Protein AF-Q24948-F1 (afdb_monomer_lite)

Secondary structure (DSSP, 8-state):
-TTS--HHHHHHHHHHHHHHHHHH-S---B-HHHHHHH-GGGT--GGG---HHHHHHHHHHSPBPBTTTS---SS-------GGG--B--S------S--HHHHHHHHHHT--EEEEE---HHHHT--SS----SS--TT---EEEEEEEEEEETTEEEEEEE---

Structure (mmCIF, N/CA/C/O backbone):
data_AF-Q24948-F1
#
_entry.id   AF-Q24948-F1
#
loop_
_atom_site.group_PDB
_atom_site.id
_atom_site.type_symbol
_atom_site.label_atom_id
_atom_site.label_alt_id
_atom_site.label_comp_id
_atom_site.label_asym_id
_atom_site.label_entity_id
_atom_site.label_seq_id
_atom_site.pdbx_PDB_ins_code
_atom_site.Cartn_x
_atom_site.Cartn_y
_atom_site.Cartn_z
_atom_site.occupancy
_atom_site.B_iso_or_equiv
_atom_site.auth_seq_id
_atom_site.auth_comp_id
_atom_site.auth_asym_id
_atom_site.auth_atom_id
_atom_site.pdbx_PDB_model_num
ATOM 1 N N . GLN A 1 1 ? -9.920 -7.299 -4.512 1.00 79.06 1 GLN A N 1
ATOM 2 C CA . GLN A 1 1 ? -10.642 -6.027 -4.269 1.00 79.06 1 GLN A CA 1
ATOM 3 C C . GLN A 1 1 ? -12.019 -6.006 -4.934 1.00 79.06 1 GLN A C 1
ATOM 5 O O . GLN A 1 1 ? -12.775 -5.065 -4.733 1.00 79.06 1 GLN A O 1
ATOM 10 N N . GLY A 1 2 ? -12.388 -7.022 -5.728 1.00 90.38 2 GLY A N 1
ATOM 11 C CA . GLY A 1 2 ? -13.713 -7.059 -6.354 1.00 90.38 2 GLY A CA 1
ATOM 12 C C . GLY A 1 2 ? -13.944 -5.891 -7.321 1.00 90.38 2 GLY A C 1
ATOM 13 O O . GLY A 1 2 ? -13.008 -5.391 -7.939 1.00 90.38 2 GLY A O 1
ATOM 14 N N . GLN A 1 3 ? -15.196 -5.447 -7.451 1.00 89.75 3 GLN A N 1
ATOM 15 C CA . GLN A 1 3 ? -15.598 -4.363 -8.366 1.00 89.75 3 GLN A CA 1
ATOM 16 C C . GLN A 1 3 ? -15.482 -2.957 -7.741 1.00 89.75 3 GLN A C 1
ATOM 18 O O . GLN A 1 3 ? -16.184 -2.033 -8.140 1.00 89.75 3 GLN A O 1
ATOM 23 N N . CYS A 1 4 ? -14.600 -2.791 -6.756 1.00 91.94 4 CYS A N 1
ATOM 24 C CA . CYS A 1 4 ? -14.416 -1.558 -5.997 1.00 91.94 4 CYS A CA 1
ATOM 25 C C . CYS A 1 4 ? -12.956 -1.093 -6.134 1.00 91.94 4 CYS A C 1
ATOM 27 O O . CYS A 1 4 ? -12.018 -1.886 -6.016 1.00 91.94 4 CYS A O 1
ATOM 29 N N . GLY A 1 5 ? -12.737 0.191 -6.435 1.00 93.44 5 GLY A N 1
ATOM 30 C CA . GLY A 1 5 ? -11.418 0.789 -6.685 1.00 93.44 5 GLY A CA 1
ATOM 31 C C . GLY A 1 5 ? -10.597 1.020 -5.414 1.00 93.44 5 GLY A C 1
ATOM 32 O O . GLY A 1 5 ? -10.183 2.144 -5.142 1.00 93.44 5 GLY A O 1
ATOM 33 N N . THR A 1 6 ? -10.370 -0.027 -4.617 1.00 96.12 6 THR A N 1
ATOM 34 C CA . THR A 1 6 ? -9.747 0.051 -3.281 1.00 96.12 6 THR A CA 1
ATOM 35 C C . THR A 1 6 ? -8.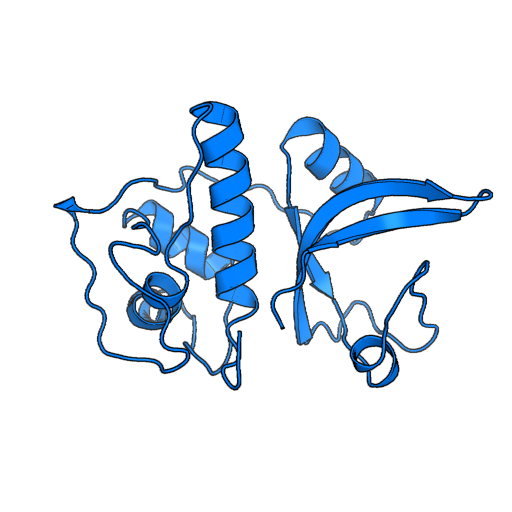357 -0.556 -3.207 1.00 96.12 6 THR A C 1
ATOM 37 O O . THR A 1 6 ? -7.864 -0.833 -2.118 1.00 96.12 6 THR A O 1
ATOM 40 N N . CYS A 1 7 ? -7.674 -0.710 -4.340 1.00 94.50 7 CYS A N 1
ATOM 41 C CA . CYS A 1 7 ? -6.258 -1.087 -4.394 1.00 94.50 7 CYS A CA 1
ATOM 42 C C . CYS A 1 7 ? -5.392 -0.277 -3.416 1.00 94.50 7 CYS A C 1
ATOM 44 O O . CYS A 1 7 ? -4.466 -0.796 -2.790 1.00 94.50 7 CYS A O 1
ATOM 46 N N . TRP A 1 8 ? -5.746 0.996 -3.232 1.00 96.75 8 TRP A N 1
ATOM 47 C CA . TRP A 1 8 ? -5.101 1.892 -2.292 1.00 96.75 8 TRP A CA 1
ATOM 48 C C . TRP A 1 8 ? -5.259 1.455 -0.825 1.00 96.75 8 TRP A C 1
ATOM 50 O O . TRP A 1 8 ? -4.303 1.545 -0.055 1.00 96.75 8 TRP A O 1
ATOM 60 N N . ALA A 1 9 ? -6.424 0.933 -0.435 1.00 97.81 9 ALA A N 1
ATOM 61 C CA . ALA A 1 9 ? -6.658 0.398 0.904 1.00 97.81 9 ALA A CA 1
ATOM 62 C C . ALA A 1 9 ? -5.824 -0.876 1.122 1.00 97.81 9 ALA A C 1
ATOM 64 O O . ALA A 1 9 ? -5.000 -0.891 2.033 1.00 97.81 9 ALA A O 1
ATOM 65 N N . PHE A 1 10 ? -5.890 -1.836 0.190 1.00 97.88 10 PHE A N 1
ATOM 66 C CA . PHE A 1 10 ? -5.126 -3.099 0.237 1.00 97.88 10 PHE A CA 1
ATOM 67 C C . PHE A 1 10 ? -3.607 -2.907 0.321 1.00 97.88 10 PHE A C 1
ATOM 69 O O . PHE A 1 10 ? -2.893 -3.653 0.991 1.00 97.88 10 PHE A O 1
ATOM 76 N N . SER A 1 11 ? -3.069 -1.904 -0.370 1.00 96.19 11 SER A N 1
ATOM 77 C CA . SER A 1 11 ? -1.643 -1.580 -0.268 1.00 96.19 11 SER A CA 1
ATOM 78 C C . SER A 1 11 ? -1.299 -0.896 1.067 1.00 96.19 11 SER A C 1
ATOM 80 O O . SER A 1 11 ? -0.210 -1.116 1.608 1.00 96.19 11 SER A O 1
ATOM 82 N N . THR A 1 12 ? -2.225 -0.099 1.625 1.00 97.81 12 THR A N 1
ATOM 83 C CA . THR A 1 12 ? -2.073 0.519 2.957 1.00 97.81 12 THR A CA 1
ATOM 84 C C . THR A 1 12 ? -2.017 -0.569 4.025 1.00 97.81 12 THR A C 1
ATOM 86 O O . THR A 1 12 ? -1.045 -0.643 4.779 1.00 97.81 12 THR A O 1
ATOM 89 N N . THR A 1 13 ? -3.037 -1.428 4.075 1.00 98.19 13 THR A N 1
ATOM 90 C CA . THR A 1 13 ? -3.142 -2.529 5.040 1.00 98.19 13 THR A CA 1
ATOM 91 C C . THR A 1 13 ? -1.991 -3.505 4.867 1.00 98.19 13 THR A C 1
ATOM 93 O O . THR A 1 13 ? -1.330 -3.803 5.852 1.00 98.19 13 THR A O 1
ATOM 96 N N . GLY A 1 14 ? -1.629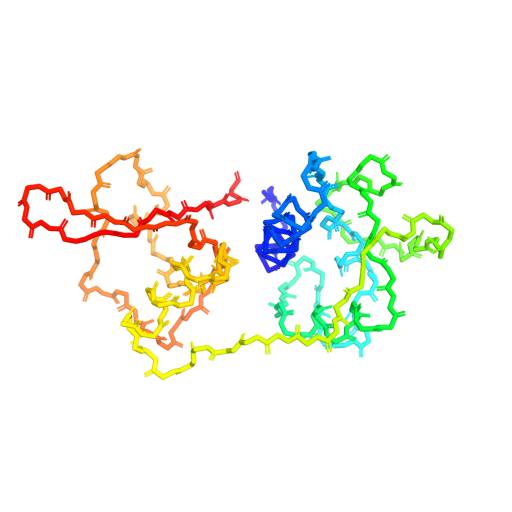 -3.890 3.640 1.00 97.44 14 GLY A N 1
ATOM 97 C CA . GLY A 1 14 ? -0.496 -4.783 3.389 1.00 97.44 14 GLY A CA 1
ATOM 98 C C . GLY A 1 14 ? 0.852 -4.244 3.892 1.00 97.44 14 GLY A C 1
ATOM 99 O O . GLY A 1 14 ? 1.655 -4.997 4.449 1.00 97.44 14 GLY A O 1
ATOM 100 N N . THR A 1 15 ? 1.097 -2.934 3.762 1.00 97.06 15 THR A N 1
ATOM 101 C CA . THR A 1 15 ? 2.289 -2.293 4.351 1.00 97.06 15 THR A CA 1
ATOM 102 C C . THR A 1 15 ? 2.222 -2.330 5.883 1.00 97.06 15 THR A C 1
ATOM 104 O O . THR A 1 15 ? 3.192 -2.710 6.545 1.00 97.06 15 THR A O 1
ATOM 107 N N . MET A 1 16 ? 1.064 -1.983 6.457 1.00 98.06 16 MET A N 1
ATOM 108 C CA . MET A 1 16 ? 0.833 -1.995 7.907 1.00 98.06 16 MET A CA 1
ATOM 109 C C . MET A 1 16 ? 0.981 -3.398 8.507 1.00 98.06 16 MET A C 1
ATOM 111 O O . MET A 1 16 ? 1.621 -3.553 9.545 1.00 98.06 16 MET A O 1
ATOM 115 N N . GLU A 1 17 ? 0.439 -4.418 7.844 1.00 98.31 17 GLU A N 1
ATOM 116 C CA . GLU A 1 17 ? 0.559 -5.834 8.191 1.00 98.31 17 GLU A CA 1
ATOM 117 C C . GLU A 1 17 ? 2.034 -6.239 8.238 1.00 98.31 17 GLU A C 1
ATOM 119 O O . GLU A 1 17 ? 2.495 -6.759 9.253 1.00 98.31 17 GLU A O 1
ATOM 124 N N . GLY A 1 18 ? 2.807 -5.927 7.190 1.00 96.50 18 GLY A N 1
ATOM 125 C CA . GLY A 1 18 ? 4.243 -6.214 7.144 1.00 96.50 18 GLY A CA 1
ATOM 126 C C . GLY A 1 18 ? 5.008 -5.604 8.323 1.00 96.50 18 GLY A C 1
ATOM 127 O O . GLY A 1 18 ? 5.769 -6.301 9.001 1.00 96.50 18 GLY A O 1
ATOM 128 N N . GLN A 1 19 ? 4.757 -4.326 8.624 1.00 97.69 19 GLN A N 1
ATOM 129 C CA . GLN A 1 19 ? 5.393 -3.639 9.754 1.00 97.69 19 GLN A CA 1
ATOM 130 C C . GLN A 1 19 ? 4.962 -4.212 11.108 1.00 97.69 19 GLN A C 1
ATOM 132 O O . GLN A 1 19 ? 5.796 -4.437 11.994 1.00 97.69 19 GLN A O 1
ATOM 137 N N . TYR A 1 20 ? 3.668 -4.482 11.279 1.00 97.75 20 TYR A N 1
ATOM 138 C CA . TYR A 1 20 ? 3.131 -5.008 12.526 1.00 97.75 20 TYR A CA 1
ATOM 139 C C . TYR A 1 20 ? 3.649 -6.419 12.805 1.00 97.75 20 TYR A C 1
ATOM 141 O O . TYR A 1 20 ? 4.169 -6.671 13.892 1.00 97.75 20 TYR A O 1
ATOM 149 N N . MET A 1 21 ? 3.592 -7.315 11.815 1.00 96.88 21 MET A N 1
ATOM 150 C CA . MET A 1 21 ? 4.094 -8.684 11.941 1.00 96.88 21 MET A CA 1
ATOM 151 C C . MET A 1 21 ? 5.601 -8.708 12.225 1.00 96.88 21 MET A C 1
ATOM 153 O O . MET A 1 21 ? 6.042 -9.454 13.101 1.00 96.88 21 MET A O 1
ATOM 157 N N . LYS A 1 22 ? 6.394 -7.844 11.568 1.00 95.19 22 LYS A N 1
ATOM 158 C CA . LYS A 1 22 ? 7.840 -7.703 11.831 1.00 95.19 22 LYS A CA 1
ATOM 159 C C . LYS A 1 22 ? 8.121 -7.296 13.280 1.00 95.19 22 LYS A C 1
ATOM 161 O O . LYS A 1 22 ? 9.005 -7.868 13.920 1.00 95.19 22 LYS A O 1
ATOM 166 N N . LYS A 1 23 ? 7.373 -6.323 13.810 1.00 95.62 23 LYS A N 1
ATOM 167 C CA . LYS A 1 23 ? 7.586 -5.786 15.164 1.00 95.62 23 LYS A CA 1
ATOM 168 C C . LYS A 1 23 ? 7.053 -6.707 16.263 1.00 95.62 23 LYS A C 1
ATOM 170 O O . LYS A 1 23 ? 7.732 -6.905 17.266 1.00 95.62 23 LYS A O 1
ATOM 175 N N . GLN A 1 24 ? 5.850 -7.244 16.082 1.00 96.06 24 GLN A N 1
ATOM 176 C CA . GLN A 1 24 ? 5.117 -7.986 17.113 1.00 96.06 24 GLN A CA 1
ATOM 177 C C . GLN A 1 24 ? 5.294 -9.503 17.018 1.00 96.06 24 GLN A C 1
ATOM 179 O O . GLN A 1 24 ? 4.929 -10.214 17.949 1.00 96.06 24 GLN A O 1
ATOM 184 N N . ARG A 1 25 ? 5.865 -10.010 15.915 1.00 95.12 25 ARG A N 1
ATOM 185 C CA . ARG A 1 25 ? 6.084 -11.446 15.666 1.00 95.12 25 ARG A CA 1
ATOM 186 C C . ARG A 1 25 ? 4.801 -12.279 15.778 1.00 95.12 25 ARG A C 1
ATOM 188 O O . ARG A 1 25 ? 4.832 -13.418 16.233 1.00 95.12 25 ARG A O 1
ATOM 195 N N . THR A 1 26 ? 3.680 -11.701 15.358 1.00 95.19 26 THR A N 1
ATOM 196 C CA . THR A 1 26 ? 2.364 -12.345 15.331 1.00 95.19 26 THR A CA 1
ATOM 197 C C . THR A 1 26 ? 1.708 -12.111 13.982 1.00 95.19 26 THR A C 1
ATOM 199 O O . THR A 1 26 ? 1.991 -11.100 13.343 1.00 95.19 26 THR A O 1
ATOM 202 N N . SER A 1 27 ? 0.836 -13.021 13.558 1.00 95.00 27 SER A N 1
ATOM 203 C CA . SER A 1 27 ? 0.044 -12.859 12.340 1.00 95.00 27 SER A CA 1
ATOM 204 C C . SER A 1 27 ? -1.097 -11.875 12.569 1.00 95.00 27 SER A C 1
ATOM 206 O O . SER A 1 27 ? -1.768 -11.920 13.601 1.00 95.00 27 SER A O 1
ATOM 208 N N . ILE A 1 28 ? -1.334 -11.006 11.590 1.00 97.94 28 ILE A N 1
ATOM 209 C CA . ILE A 1 28 ? -2.469 -10.089 11.597 1.00 97.94 28 ILE A CA 1
ATOM 210 C C . ILE A 1 28 ? -2.959 -9.851 10.174 1.00 97.94 28 ILE A C 1
ATOM 212 O O . ILE A 1 28 ? -2.172 -9.921 9.231 1.00 97.94 28 ILE A O 1
ATOM 216 N N . SER A 1 29 ? -4.251 -9.563 10.046 1.00 98.31 29 SER A N 1
ATOM 217 C CA . SER A 1 29 ? -4.830 -8.994 8.838 1.00 98.31 29 SER A CA 1
ATOM 218 C C . SER A 1 29 ? -5.654 -7.772 9.218 1.00 98.31 29 SER A C 1
ATOM 220 O O . SER A 1 29 ? -6.436 -7.832 10.175 1.00 98.31 29 SER A O 1
ATOM 222 N N . PHE A 1 30 ? -5.414 -6.657 8.534 1.00 98.69 30 PHE A N 1
ATOM 223 C CA . PHE A 1 30 ? -6.029 -5.367 8.845 1.00 98.69 30 PHE A CA 1
ATOM 224 C C . PHE A 1 30 ? -7.222 -5.070 7.940 1.00 98.69 30 PHE A C 1
ATOM 226 O O . PHE A 1 30 ? -7.260 -5.520 6.804 1.00 98.69 30 PHE A O 1
ATOM 233 N N . SER A 1 31 ? -8.171 -4.289 8.455 1.00 98.69 31 SER A N 1
ATOM 234 C CA . SER A 1 31 ? -9.393 -3.944 7.734 1.00 98.69 31 SER A CA 1
ATOM 235 C C . SER A 1 31 ? -9.129 -2.957 6.602 1.00 98.69 31 SER A C 1
ATOM 237 O O . SER A 1 31 ? -8.804 -1.786 6.829 1.00 98.69 31 SER A O 1
ATOM 239 N N . ASP A 1 32 ? -9.334 -3.418 5.372 1.00 98.31 32 ASP A N 1
ATOM 240 C CA . ASP A 1 32 ? -9.380 -2.546 4.201 1.00 98.31 32 ASP A CA 1
ATOM 241 C C . ASP A 1 32 ? -10.621 -1.650 4.238 1.00 98.31 32 ASP A C 1
ATOM 243 O O . ASP A 1 32 ? -10.547 -0.455 3.946 1.00 98.31 32 ASP A O 1
ATOM 247 N N . GLU A 1 33 ? -11.756 -2.215 4.651 1.00 98.69 33 GLU A N 1
ATOM 248 C CA . GLU A 1 33 ? -13.061 -1.550 4.659 1.00 98.69 33 GLU A CA 1
ATOM 249 C C . GLU A 1 33 ? -13.106 -0.342 5.594 1.00 98.69 33 GLU A C 1
ATOM 251 O O . GLU A 1 33 ? -13.689 0.686 5.260 1.00 98.69 33 GLU A O 1
ATOM 256 N N . GLN A 1 34 ? -12.428 -0.415 6.743 1.00 98.75 34 GLN A N 1
ATOM 257 C CA . GLN A 1 34 ? -12.309 0.730 7.638 1.00 98.75 34 GLN A CA 1
ATOM 258 C C . GLN A 1 34 ? -11.701 1.931 6.906 1.00 98.75 34 GLN A C 1
ATOM 260 O O . GLN A 1 34 ? -12.156 3.063 7.076 1.00 98.75 34 GLN A O 1
ATOM 265 N N . LEU A 1 35 ? -10.676 1.712 6.076 1.00 98.75 35 LEU A N 1
ATOM 266 C CA . LEU A 1 35 ? -10.079 2.794 5.300 1.00 98.75 35 LEU A CA 1
ATOM 267 C C . LEU A 1 35 ? -11.080 3.329 4.275 1.00 98.75 35 LEU A C 1
ATOM 269 O O . LEU A 1 35 ? -11.223 4.551 4.164 1.00 98.75 35 LEU A O 1
ATOM 273 N N . VAL A 1 36 ? -11.777 2.436 3.569 1.00 98.62 36 VAL A N 1
ATOM 274 C CA . VAL A 1 36 ? -12.803 2.777 2.570 1.00 98.62 36 VAL A CA 1
ATOM 275 C C . VAL A 1 36 ? -13.872 3.690 3.167 1.00 98.62 36 VAL A C 1
ATOM 277 O O . VAL A 1 36 ? -14.123 4.765 2.618 1.00 98.62 36 VAL A O 1
ATOM 280 N N . ASP A 1 37 ? -14.419 3.313 4.320 1.00 98.69 37 ASP A N 1
ATOM 281 C CA . ASP A 1 37 ? -15.574 3.978 4.923 1.00 98.69 37 ASP A CA 1
ATOM 282 C C . ASP A 1 37 ? -15.194 5.231 5.731 1.00 98.69 37 ASP A C 1
ATOM 284 O O . ASP A 1 37 ? -15.962 6.193 5.807 1.00 98.69 37 ASP A O 1
ATOM 288 N N . CYS A 1 38 ? -14.016 5.244 6.366 1.00 98.75 38 CYS A N 1
ATOM 289 C CA . CYS A 1 38 ? -13.687 6.248 7.386 1.00 98.75 38 CYS A CA 1
ATOM 290 C C . CYS A 1 38 ? -12.715 7.341 6.935 1.00 98.75 38 CYS A C 1
ATOM 292 O O . CYS A 1 38 ? -12.626 8.382 7.588 1.00 98.75 38 CYS A O 1
ATOM 294 N N . SER A 1 39 ? -11.972 7.149 5.841 1.00 98.62 39 SER A N 1
ATOM 295 C CA . SER A 1 39 ? -10.860 8.055 5.501 1.00 98.62 39 SER A CA 1
ATOM 296 C C . SER A 1 39 ? -11.213 9.181 4.517 1.00 98.62 39 SER A C 1
ATOM 298 O O . SER A 1 39 ? -10.333 9.949 4.119 1.00 98.62 39 SER A O 1
ATOM 300 N N . ARG A 1 40 ? -12.496 9.353 4.165 1.00 97.94 40 ARG A N 1
ATOM 301 C CA . ARG A 1 40 ? -12.959 10.468 3.317 1.00 97.94 40 ARG A CA 1
ATOM 302 C C . ARG A 1 40 ? -12.505 11.856 3.784 1.00 97.94 40 ARG A C 1
ATOM 304 O O . ARG A 1 40 ? -12.032 12.615 2.939 1.00 97.94 40 ARG A O 1
ATOM 311 N N . PRO A 1 41 ? -12.562 12.205 5.087 1.00 98.44 41 PRO A N 1
ATOM 312 C CA . PRO A 1 41 ? -12.090 13.511 5.557 1.00 98.44 41 PRO A CA 1
ATOM 313 C C . PRO A 1 41 ? -10.592 13.771 5.319 1.00 98.44 41 PRO A C 1
ATOM 315 O O . PRO A 1 41 ? -10.165 14.920 5.366 1.00 98.44 41 PRO A O 1
ATOM 318 N N . TRP A 1 42 ? -9.800 12.730 5.031 1.00 98.38 42 TRP A N 1
ATOM 319 C CA . TRP A 1 42 ? -8.379 12.828 4.678 1.00 98.38 42 TRP A CA 1
ATOM 320 C C . TRP A 1 42 ? -8.133 12.841 3.164 1.00 98.38 42 TRP A C 1
ATOM 322 O O . TRP A 1 42 ? -6.983 12.826 2.738 1.00 98.38 42 TRP A O 1
ATOM 332 N N . GLY A 1 43 ? -9.186 12.892 2.342 1.00 97.94 43 GLY A N 1
ATOM 333 C CA . GLY A 1 43 ? -9.080 13.029 0.887 1.00 97.94 43 GLY A CA 1
ATOM 334 C C . GLY A 1 43 ? -9.132 11.717 0.103 1.00 97.94 43 GLY A C 1
ATOM 335 O O . GLY A 1 43 ? -8.810 11.713 -1.082 1.00 97.94 43 GLY A O 1
ATOM 336 N N . ASN A 1 44 ? -9.521 10.604 0.728 1.00 98.38 44 ASN A N 1
ATOM 337 C CA . ASN A 1 44 ? -9.847 9.371 0.004 1.00 98.38 44 ASN A CA 1
ATOM 338 C C . ASN A 1 44 ? -11.307 9.372 -0.471 1.00 98.38 44 ASN A C 1
ATOM 340 O O . ASN A 1 44 ? -12.138 10.130 0.029 1.00 98.38 44 ASN A O 1
ATOM 344 N N . ASN A 1 45 ? -11.629 8.516 -1.439 1.00 97.69 45 ASN A N 1
ATOM 345 C CA . ASN A 1 45 ? -12.941 8.468 -2.083 1.00 97.69 45 ASN A CA 1
ATOM 346 C C . ASN A 1 45 ? -13.533 7.046 -2.110 1.00 97.69 45 ASN A C 1
ATOM 348 O O . ASN A 1 45 ? -14.222 6.689 -3.064 1.00 97.69 45 ASN A O 1
ATOM 352 N N . GLY A 1 46 ? -13.240 6.229 -1.092 1.00 97.00 46 GLY A N 1
ATOM 353 C CA . GLY A 1 46 ? -13.761 4.865 -0.962 1.00 97.00 46 GLY A CA 1
ATOM 354 C C . GLY A 1 46 ? -13.490 4.006 -2.203 1.00 97.00 46 GLY A C 1
ATOM 355 O O . GLY A 1 46 ? -12.338 3.861 -2.628 1.00 97.00 46 GLY A O 1
ATOM 356 N N . CYS A 1 47 ? -14.556 3.476 -2.816 1.00 97.00 47 CYS A N 1
ATOM 357 C CA . CYS A 1 47 ? -14.470 2.714 -4.072 1.00 97.00 47 CYS A CA 1
ATOM 358 C C . CYS A 1 47 ? -14.059 3.555 -5.292 1.00 97.00 47 CYS A C 1
ATOM 360 O O . CYS A 1 47 ? -13.681 2.989 -6.315 1.00 97.00 47 CYS A O 1
ATOM 362 N N . GLY A 1 48 ? -14.134 4.884 -5.210 1.00 95.75 48 GLY A N 1
ATOM 363 C CA . GLY A 1 48 ? -13.706 5.807 -6.261 1.00 95.75 48 GLY A CA 1
ATOM 364 C C . GLY A 1 48 ? -12.207 6.117 -6.256 1.00 95.75 48 GLY A C 1
ATOM 365 O O . GLY A 1 48 ? -11.785 7.022 -6.973 1.00 95.75 48 GLY A O 1
ATOM 366 N N . GLY A 1 49 ? -11.413 5.415 -5.443 1.00 94.81 49 GLY A N 1
ATOM 367 C CA . GLY A 1 49 ? -9.965 5.583 -5.353 1.00 94.81 49 GLY A CA 1
ATOM 368 C C . GLY A 1 49 ? -9.501 6.350 -4.116 1.00 94.81 49 GLY A C 1
ATOM 369 O O . GLY A 1 49 ? -10.288 6.861 -3.318 1.00 94.81 49 GLY A O 1
ATOM 370 N N . GLY A 1 50 ? -8.186 6.418 -3.943 1.00 95.69 50 GLY A N 1
ATOM 371 C CA . GLY A 1 50 ? -7.565 7.023 -2.774 1.00 95.69 50 GLY A CA 1
ATOM 372 C C . GLY A 1 50 ? -6.048 6.897 -2.795 1.00 95.69 50 GLY A C 1
ATOM 373 O O . GLY A 1 50 ? -5.454 6.304 -3.699 1.00 95.69 50 GLY A O 1
ATOM 374 N N . LEU A 1 51 ? -5.414 7.473 -1.778 1.00 94.38 51 LEU A N 1
ATOM 375 C CA . LEU A 1 51 ? -3.971 7.471 -1.592 1.00 94.38 51 LEU A CA 1
ATOM 376 C C . LEU A 1 51 ? -3.631 6.906 -0.211 1.00 94.38 51 LEU A C 1
ATOM 378 O O . LEU A 1 51 ? -4.174 7.318 0.809 1.00 94.38 51 LEU A O 1
ATOM 382 N N . MET A 1 52 ? -2.650 6.011 -0.165 1.00 94.31 52 MET A N 1
ATOM 383 C CA . MET A 1 52 ? -2.140 5.425 1.076 1.00 94.31 52 MET A CA 1
ATOM 384 C C . MET A 1 52 ? -1.562 6.497 1.995 1.00 94.31 52 MET A C 1
ATOM 386 O O . MET A 1 52 ? -1.683 6.368 3.199 1.00 94.31 52 MET A O 1
ATOM 390 N N . GLU A 1 53 ? -0.984 7.581 1.466 1.00 95.25 53 GLU A N 1
ATOM 391 C CA . GLU A 1 53 ? -0.514 8.688 2.309 1.00 95.25 53 GLU A CA 1
ATOM 392 C C . GLU A 1 53 ? -1.666 9.353 3.066 1.00 95.25 53 GLU A C 1
ATOM 394 O O . GLU A 1 53 ? -1.548 9.575 4.268 1.00 95.25 53 GLU A O 1
ATOM 399 N N . ASN A 1 54 ? -2.810 9.575 2.412 1.00 98.06 54 ASN A N 1
ATOM 400 C CA . ASN A 1 54 ? -4.024 10.062 3.070 1.00 98.06 54 ASN A CA 1
ATOM 401 C C . ASN A 1 54 ? -4.511 9.060 4.126 1.00 98.06 54 ASN A C 1
ATOM 403 O O . ASN A 1 54 ? -4.851 9.446 5.246 1.00 98.06 54 ASN A O 1
ATOM 407 N N . ALA A 1 55 ? -4.470 7.763 3.804 1.00 98.12 55 ALA A N 1
ATOM 408 C CA . ALA A 1 55 ? -4.796 6.702 4.752 1.00 98.12 55 ALA A CA 1
ATOM 409 C C . ALA A 1 55 ? -3.839 6.702 5.961 1.00 98.12 55 ALA A C 1
ATOM 411 O O . ALA A 1 55 ? -4.279 6.586 7.099 1.00 98.12 55 ALA A O 1
ATOM 412 N N . TYR A 1 56 ? -2.540 6.926 5.757 1.00 98.12 56 TYR A N 1
ATOM 413 C CA . TYR A 1 56 ? -1.566 7.053 6.839 1.00 98.12 56 TYR A CA 1
ATOM 414 C C . TYR A 1 56 ? -1.816 8.290 7.705 1.00 98.12 56 TYR A C 1
ATOM 416 O O . TYR A 1 56 ? -1.621 8.222 8.917 1.00 98.12 56 TYR A O 1
ATOM 424 N N . GLN A 1 57 ? -2.280 9.408 7.132 1.00 98.38 57 GLN A N 1
ATOM 425 C CA . GLN A 1 57 ? -2.689 10.572 7.928 1.00 98.38 57 GLN A CA 1
ATOM 426 C C . GLN A 1 57 ? -3.925 10.271 8.790 1.00 98.38 57 GLN A C 1
ATOM 428 O O . GLN A 1 57 ? -3.956 10.676 9.952 1.00 98.38 57 GLN A O 1
ATOM 433 N N . TYR A 1 58 ? -4.895 9.511 8.270 1.00 98.56 58 TYR A N 1
ATOM 434 C CA . TYR A 1 58 ? -6.007 8.976 9.067 1.00 98.56 58 TYR A CA 1
ATOM 435 C C . TYR A 1 58 ? -5.490 8.084 10.210 1.00 98.56 58 TYR A C 1
ATOM 437 O O . TYR A 1 58 ? -5.817 8.304 11.380 1.00 98.56 58 TYR A O 1
ATOM 445 N N . LEU A 1 59 ? -4.586 7.153 9.899 1.00 98.69 59 LEU A N 1
ATOM 446 C CA . LEU A 1 59 ? -4.030 6.187 10.852 1.00 98.69 59 LEU A CA 1
ATOM 447 C C . LEU A 1 59 ? -3.061 6.775 11.886 1.00 98.69 59 LEU A C 1
ATOM 449 O O . LEU A 1 59 ? -2.690 6.093 12.843 1.00 98.69 59 LEU A O 1
ATOM 453 N N . LYS A 1 60 ? -2.646 8.037 11.738 1.00 98.31 60 LYS A N 1
ATOM 454 C CA . LYS A 1 60 ? -1.972 8.769 12.822 1.00 98.31 60 LYS A CA 1
ATOM 455 C C . LYS A 1 60 ? -2.922 9.094 13.970 1.00 98.31 60 LYS A C 1
ATOM 457 O O . LYS A 1 60 ? -2.486 9.185 15.115 1.00 98.31 60 LYS A O 1
ATOM 462 N N . GLN A 1 61 ? -4.207 9.280 13.675 1.00 97.94 61 GLN A N 1
ATOM 463 C CA . GLN A 1 61 ? -5.220 9.645 14.666 1.00 97.94 61 GLN A CA 1
ATOM 464 C C . GLN A 1 61 ? -6.007 8.416 15.134 1.00 97.94 61 GLN A C 1
ATOM 466 O O . GLN A 1 61 ? -6.172 8.207 16.341 1.00 97.94 61 GLN A O 1
ATOM 471 N N . PHE A 1 62 ? -6.412 7.559 14.199 1.00 98.56 62 PHE A N 1
ATOM 472 C CA . PHE A 1 62 ? -7.302 6.423 14.439 1.00 98.56 62 PHE A CA 1
ATOM 473 C C . PHE A 1 62 ? -6.548 5.094 14.357 1.00 98.56 62 PHE A C 1
ATOM 475 O O . PHE A 1 62 ? -5.634 4.939 13.552 1.00 98.56 62 PHE A O 1
ATOM 482 N N . GLY A 1 63 ? -6.890 4.147 15.233 1.00 98.44 63 GLY A N 1
ATOM 483 C CA . GLY A 1 63 ? -6.297 2.810 15.201 1.00 98.44 63 GLY A CA 1
ATOM 484 C C . GLY A 1 63 ? -6.862 1.995 14.045 1.00 98.44 63 GLY A C 1
ATOM 485 O O . GLY A 1 63 ? -8.056 2.041 13.794 1.00 98.44 63 GLY A O 1
ATOM 486 N N . LEU A 1 64 ? -6.026 1.237 13.349 1.00 98.75 64 LEU A N 1
ATOM 487 C CA . LEU A 1 64 ? -6.467 0.274 12.349 1.00 98.75 64 LEU A CA 1
ATOM 488 C C . LEU A 1 64 ? -6.971 -0.991 13.050 1.00 98.75 64 LEU A C 1
ATOM 490 O O . LEU A 1 64 ? -6.245 -1.590 13.850 1.00 98.75 64 LEU A O 1
ATOM 494 N N . GLU A 1 65 ? -8.209 -1.363 12.768 1.00 98.81 65 GLU A N 1
ATOM 495 C CA . GLU A 1 65 ? -8.869 -2.580 13.226 1.00 98.81 65 GLU A CA 1
ATOM 496 C C . GLU A 1 65 ? -8.461 -3.777 12.363 1.00 98.81 65 GLU A C 1
ATOM 498 O O . GLU A 1 65 ? -7.921 -3.641 11.261 1.00 98.81 65 GLU A O 1
ATOM 503 N N . THR A 1 66 ? -8.719 -4.979 12.868 1.00 98.75 66 THR A N 1
ATOM 504 C CA . THR A 1 66 ? -8.494 -6.212 12.112 1.00 98.75 66 THR A CA 1
ATOM 505 C C . THR A 1 66 ? -9.604 -6.463 11.103 1.00 98.75 66 THR A C 1
ATOM 507 O O . THR A 1 66 ? -10.754 -6.081 11.322 1.00 98.75 66 THR A O 1
ATOM 510 N N . GLU A 1 67 ? -9.288 -7.217 10.054 1.00 98.50 67 GLU A N 1
ATOM 511 C CA . GLU A 1 67 ? -10.271 -7.688 9.071 1.00 98.50 67 GLU A CA 1
ATOM 512 C C . GLU A 1 67 ? -11.421 -8.464 9.741 1.00 98.50 67 GLU A C 1
ATOM 514 O O . GLU A 1 67 ? -12.583 -8.332 9.379 1.00 98.50 67 GLU A O 1
ATOM 519 N N . SER A 1 68 ? -11.132 -9.219 10.805 1.00 98.25 68 SER A N 1
ATOM 520 C CA . SER A 1 68 ? -12.162 -9.925 11.576 1.00 98.25 68 SER A CA 1
ATOM 521 C C . SER A 1 68 ? -13.116 -9.003 12.346 1.00 98.25 68 SER A C 1
ATOM 523 O O . SER A 1 68 ? -14.241 -9.405 12.631 1.00 98.25 68 SER A O 1
ATOM 525 N N . SER A 1 69 ? -12.661 -7.806 12.728 1.00 98.44 69 SER A N 1
ATOM 526 C CA . SER A 1 69 ? -13.453 -6.823 13.483 1.00 98.44 69 SER A CA 1
ATOM 527 C C . SER A 1 69 ? -14.263 -5.926 12.548 1.00 98.44 69 SER A C 1
ATOM 529 O O . SER A 1 69 ? -15.405 -5.585 12.853 1.00 98.44 69 SER A O 1
ATOM 531 N N . TYR A 1 70 ? -13.699 -5.616 11.378 1.00 98.62 70 TYR A N 1
ATOM 532 C CA . TYR A 1 70 ? -14.317 -4.783 10.354 1.00 98.62 70 TYR A CA 1
ATOM 533 C C . TYR A 1 70 ? -14.111 -5.431 8.969 1.00 98.62 70 TYR A C 1
ATOM 535 O O . TYR A 1 70 ? -13.186 -5.056 8.251 1.00 98.62 70 TYR A O 1
ATOM 543 N N . PRO A 1 71 ? -14.967 -6.399 8.584 1.00 98.31 71 PRO A N 1
ATOM 544 C CA . PRO A 1 71 ? -14.783 -7.171 7.353 1.00 98.31 71 PRO A CA 1
ATOM 545 C C . PRO A 1 71 ? -14.999 -6.365 6.071 1.00 98.31 71 PRO A C 1
ATOM 547 O O . PRO A 1 71 ? -15.869 -5.487 6.028 1.00 98.31 71 PRO A O 1
ATOM 550 N N . TYR A 1 72 ? -14.265 -6.737 5.023 1.00 98.25 72 TYR A N 1
ATOM 551 C CA . TYR A 1 72 ? -14.360 -6.194 3.672 1.00 98.25 72 TYR A CA 1
ATOM 552 C C . TYR A 1 72 ? -15.679 -6.552 2.985 1.00 98.25 72 TYR A C 1
ATOM 554 O O . TYR A 1 72 ? -16.072 -7.720 2.925 1.00 98.25 72 TYR A O 1
ATOM 562 N N . THR A 1 73 ? -16.357 -5.544 2.429 1.00 97.12 73 THR A N 1
ATOM 563 C CA . THR A 1 73 ? -17.630 -5.729 1.708 1.00 97.12 73 THR A CA 1
ATOM 564 C C . THR A 1 73 ? -17.570 -5.269 0.257 1.00 97.12 73 THR A C 1
ATOM 566 O O . THR A 1 73 ? -18.486 -5.567 -0.511 1.00 97.12 73 THR A O 1
ATOM 569 N N . ALA A 1 74 ? -16.474 -4.613 -0.148 1.00 96.06 74 ALA A N 1
ATOM 570 C CA . ALA A 1 74 ? -16.303 -4.035 -1.483 1.00 96.06 74 ALA A CA 1
ATOM 571 C C . ALA A 1 74 ? -17.385 -3.002 -1.845 1.00 96.06 74 ALA A C 1
ATOM 573 O O . ALA A 1 74 ? -17.632 -2.743 -3.025 1.00 96.06 74 ALA A O 1
ATOM 574 N N . VAL A 1 75 ? -18.037 -2.419 -0.840 1.00 96.31 75 VAL A N 1
ATOM 575 C CA . VAL A 1 75 ? -19.059 -1.392 -0.997 1.00 96.31 75 VAL A CA 1
ATOM 576 C C . VAL A 1 75 ? -18.835 -0.371 0.095 1.00 96.31 75 VAL A C 1
ATOM 578 O O . VAL A 1 75 ? -18.905 -0.690 1.272 1.00 96.31 75 VAL A O 1
ATOM 581 N N . GLU A 1 76 ? -18.610 0.873 -0.302 1.00 96.44 76 GLU A N 1
ATOM 582 C CA . GLU A 1 76 ? -18.468 1.944 0.669 1.00 96.44 76 GLU A CA 1
ATOM 583 C C . GLU A 1 76 ? -19.745 2.106 1.506 1.00 96.44 76 GLU A C 1
ATOM 585 O O . GLU A 1 76 ? -20.846 2.305 0.977 1.00 96.44 76 GLU A O 1
ATOM 590 N N . GLY A 1 77 ? -19.573 2.029 2.821 1.00 96.38 77 GLY A N 1
ATOM 591 C CA . GLY A 1 77 ? -20.614 2.167 3.820 1.00 96.38 77 GLY A CA 1
ATOM 592 C C . GLY A 1 77 ? -20.412 3.379 4.726 1.00 96.38 77 GLY A C 1
ATOM 593 O O . GLY A 1 77 ? -19.588 4.264 4.504 1.00 96.38 77 GLY A O 1
ATOM 594 N N . GLN A 1 78 ? -21.205 3.426 5.795 1.00 98.00 78 GLN A N 1
ATOM 595 C CA . GLN A 1 78 ? -20.949 4.367 6.882 1.00 98.00 78 GLN A CA 1
ATOM 596 C C . GLN A 1 78 ? -19.720 3.917 7.671 1.00 98.00 78 GLN A C 1
ATOM 598 O O . GLN A 1 78 ? -19.557 2.728 7.922 1.00 98.00 78 GLN A O 1
ATOM 603 N N . CYS A 1 79 ? -18.903 4.865 8.131 1.00 98.50 79 CYS A N 1
ATOM 604 C CA . CYS A 1 79 ? -17.782 4.559 9.014 1.00 98.50 79 CYS A CA 1
ATOM 605 C C . CYS A 1 79 ? -18.268 3.924 10.326 1.00 98.50 79 CYS A C 1
ATOM 607 O O . CYS A 1 79 ? -19.008 4.550 11.090 1.00 98.50 79 CYS A O 1
ATOM 609 N N . ARG A 1 80 ? -17.818 2.693 10.597 1.00 98.44 80 ARG A N 1
ATOM 610 C CA . ARG A 1 80 ? -18.150 1.912 11.806 1.00 98.44 80 ARG A CA 1
ATOM 611 C C . ARG A 1 80 ? -16.985 1.798 12.792 1.00 98.44 80 ARG A C 1
ATOM 613 O O . ARG A 1 80 ? -16.977 0.885 13.610 1.00 98.44 80 ARG A O 1
ATOM 620 N N . TYR A 1 81 ? -16.004 2.698 12.695 1.00 98.69 81 TYR A N 1
ATOM 621 C CA . TYR A 1 81 ? -14.794 2.639 13.511 1.00 98.69 81 TYR A CA 1
ATOM 622 C C . TYR A 1 81 ? -15.108 2.571 15.012 1.00 98.69 81 TYR A C 1
ATOM 624 O O . TYR A 1 81 ? -15.868 3.389 15.541 1.00 98.69 81 TYR A O 1
ATOM 632 N N . ASN A 1 82 ? -14.462 1.631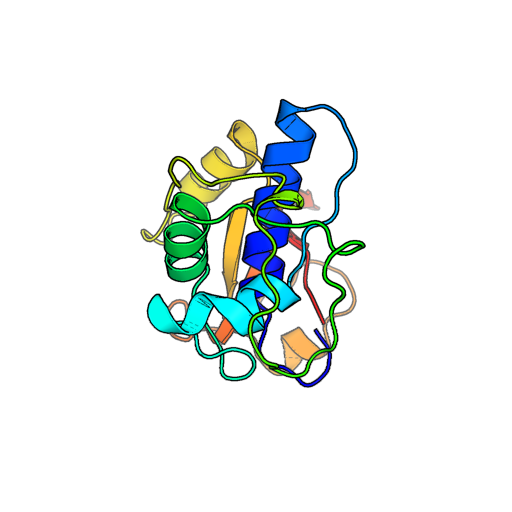 15.695 1.00 98.44 82 ASN A N 1
ATOM 633 C CA . ASN A 1 82 ? -14.517 1.459 17.134 1.00 98.44 82 ASN A CA 1
ATOM 634 C C . ASN A 1 82 ? -13.113 1.590 17.735 1.00 98.44 82 ASN A C 1
ATOM 636 O O . ASN A 1 82 ? -12.246 0.736 17.554 1.00 98.44 82 ASN A O 1
ATOM 640 N N . GLU A 1 83 ? -12.906 2.633 18.541 1.00 97.94 83 GLU A N 1
ATOM 641 C CA . GLU A 1 83 ? -11.615 2.902 19.181 1.00 97.94 83 GLU A CA 1
ATOM 642 C C . GLU A 1 83 ? -11.105 1.745 20.048 1.00 97.94 83 GLU A C 1
ATOM 644 O O . GLU A 1 83 ? -9.896 1.528 20.127 1.00 97.94 83 GLU A O 1
ATOM 649 N N . GLN A 1 84 ? -12.003 0.959 20.644 1.00 98.44 84 GLN A N 1
ATOM 650 C CA . GLN A 1 84 ? -11.629 -0.186 21.479 1.00 98.44 84 GLN A CA 1
ATOM 651 C C . GLN A 1 84 ? -11.076 -1.368 20.670 1.00 98.44 84 GLN A C 1
ATOM 653 O O . GLN A 1 84 ? -10.433 -2.244 21.246 1.00 98.44 84 GLN A O 1
ATOM 658 N N . LEU A 1 85 ? -11.325 -1.403 19.358 1.00 98.44 85 LEU A N 1
ATOM 659 C CA . LEU A 1 85 ? -10.876 -2.464 18.451 1.00 98.44 85 LEU A CA 1
ATOM 660 C C . LEU A 1 85 ? -9.643 -2.058 17.629 1.00 98.44 85 LEU A C 1
ATOM 662 O O . LEU A 1 85 ? -9.091 -2.882 16.901 1.00 98.44 85 LEU A O 1
ATOM 666 N N . GLY A 1 86 ? -9.179 -0.810 17.752 1.00 98.25 86 GLY A N 1
ATOM 667 C CA . GLY A 1 86 ? -7.991 -0.324 17.054 1.00 98.25 86 GLY A CA 1
ATOM 668 C C . GLY A 1 86 ? -6.707 -0.994 17.557 1.00 98.25 86 GLY A C 1
ATOM 669 O O . GLY A 1 86 ? -6.370 -0.911 18.737 1.00 98.25 86 GLY A O 1
ATOM 670 N N . VAL A 1 87 ? -5.947 -1.616 16.651 1.00 98.31 87 VAL A N 1
ATOM 671 C CA . VAL A 1 87 ? -4.767 -2.433 16.990 1.00 98.31 87 VAL A CA 1
ATOM 672 C C . VAL A 1 87 ? -3.439 -1.737 16.681 1.00 98.31 87 VAL A C 1
ATOM 674 O O . VAL A 1 87 ? -2.457 -1.919 17.406 1.00 98.31 87 VAL A O 1
ATOM 677 N N . ALA A 1 88 ? -3.376 -0.939 15.614 1.00 97.88 88 ALA A N 1
ATOM 678 C CA . ALA A 1 88 ? -2.142 -0.281 15.185 1.00 97.88 88 ALA A CA 1
ATOM 679 C C . ALA A 1 88 ? -2.382 1.161 14.731 1.00 97.88 88 ALA A C 1
ATOM 681 O O . ALA A 1 88 ? -3.369 1.449 14.069 1.00 97.88 88 ALA A O 1
ATOM 682 N N . LYS A 1 89 ? -1.448 2.064 15.041 1.00 98.19 89 LYS A N 1
ATOM 683 C CA . LYS A 1 89 ? -1.426 3.442 14.526 1.00 98.19 89 LYS A CA 1
ATOM 684 C C . LYS A 1 89 ? -0.136 3.696 13.761 1.00 98.19 89 LYS A C 1
ATOM 686 O O . LYS A 1 89 ? 0.888 3.061 14.025 1.00 98.19 89 LYS A O 1
ATOM 691 N N . VAL A 1 90 ? -0.182 4.656 12.849 1.00 97.75 90 VAL A N 1
ATOM 692 C CA . VAL A 1 90 ? 0.996 5.158 12.139 1.00 97.75 90 VAL A CA 1
ATOM 693 C C . VAL A 1 90 ? 1.641 6.266 12.965 1.00 97.75 90 VAL A C 1
ATOM 695 O O . VAL A 1 90 ? 0.975 7.202 13.387 1.00 97.75 90 VAL A O 1
ATOM 698 N N . THR A 1 91 ? 2.955 6.199 13.173 1.00 97.12 91 THR A N 1
ATOM 699 C CA . THR A 1 91 ? 3.727 7.306 13.772 1.00 97.12 91 THR A CA 1
ATOM 700 C C . THR A 1 91 ? 4.434 8.156 12.715 1.00 97.12 91 THR A C 1
ATOM 702 O O . THR A 1 91 ? 4.692 9.337 12.932 1.00 97.12 91 THR A O 1
ATOM 705 N N . GLY A 1 92 ? 4.703 7.579 11.546 1.00 95.56 92 GLY A N 1
ATOM 706 C CA . GLY A 1 92 ? 5.342 8.209 10.397 1.00 95.56 92 GLY A CA 1
ATOM 707 C C . GLY A 1 92 ? 5.410 7.229 9.226 1.00 95.56 92 GLY A C 1
ATOM 708 O O . GLY A 1 92 ? 5.072 6.058 9.381 1.00 95.56 92 GLY A O 1
ATOM 709 N N . TYR A 1 93 ? 5.828 7.711 8.060 1.00 95.44 93 TYR A N 1
ATOM 710 C CA . TYR A 1 93 ? 6.021 6.891 6.866 1.00 95.44 93 TYR A CA 1
ATOM 711 C C . TYR A 1 93 ? 7.211 7.411 6.055 1.00 95.44 93 TYR A C 1
ATOM 713 O O . TYR A 1 93 ? 7.507 8.606 6.082 1.00 95.44 93 TYR A O 1
ATOM 721 N N . TYR A 1 94 ? 7.884 6.504 5.350 1.00 93.19 94 TYR A N 1
ATOM 722 C CA . TYR A 1 94 ? 8.924 6.831 4.375 1.00 93.19 94 TYR A CA 1
ATOM 723 C C . TYR A 1 94 ? 8.312 6.973 2.980 1.00 93.19 94 TYR A C 1
ATOM 725 O O . TYR A 1 94 ? 7.293 6.347 2.681 1.00 93.19 94 TYR A O 1
ATOM 733 N N . THR A 1 95 ? 8.942 7.773 2.122 1.00 92.19 95 THR A N 1
ATOM 734 C CA . THR A 1 95 ? 8.529 7.963 0.727 1.00 92.19 95 THR A CA 1
ATOM 735 C C . THR A 1 95 ? 9.716 7.805 -0.215 1.00 92.19 95 THR A C 1
ATO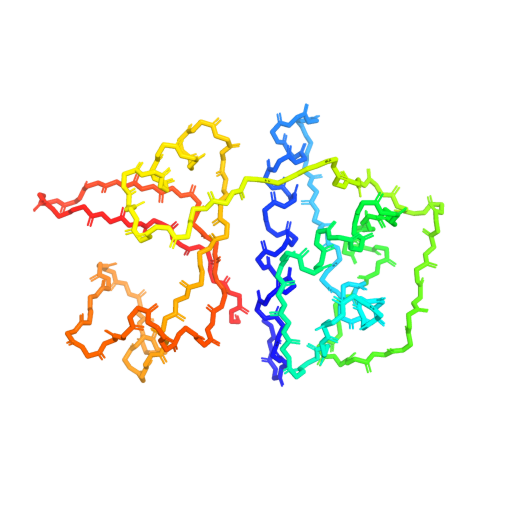M 737 O O . THR A 1 95 ? 10.830 8.227 0.089 1.00 92.19 95 THR A O 1
ATOM 740 N N . VAL A 1 96 ? 9.459 7.205 -1.377 1.00 92.38 96 VAL A N 1
ATOM 741 C CA . VAL A 1 96 ? 10.388 7.137 -2.512 1.00 92.38 96 VAL A CA 1
ATOM 742 C C . VAL A 1 96 ? 9.614 7.603 -3.740 1.00 92.38 96 VAL A C 1
ATOM 744 O O . VAL A 1 96 ? 8.920 6.822 -4.382 1.00 92.38 96 VAL A O 1
ATOM 747 N N . HIS A 1 97 ? 9.661 8.906 -4.020 1.00 91.94 97 HIS A N 1
ATOM 748 C CA . HIS A 1 97 ? 8.956 9.529 -5.157 1.00 91.94 97 HIS A CA 1
ATOM 749 C C . HIS A 1 97 ? 9.905 9.924 -6.296 1.00 91.94 97 HIS A C 1
ATOM 751 O O . HIS A 1 97 ? 9.475 10.470 -7.305 1.00 91.94 97 HIS A O 1
ATOM 757 N N . SER A 1 98 ? 11.200 9.653 -6.132 1.00 91.81 98 SER A N 1
ATOM 758 C CA . SER A 1 98 ? 12.268 9.987 -7.079 1.00 91.81 98 SER A CA 1
ATOM 759 C C . SER A 1 98 ? 12.231 9.148 -8.363 1.00 91.81 98 SER A C 1
ATOM 761 O O . SER A 1 98 ? 12.884 9.505 -9.338 1.00 91.81 98 SER A O 1
ATOM 763 N N . GLY A 1 99 ? 11.513 8.018 -8.354 1.00 91.81 99 GLY A N 1
ATOM 764 C CA . GLY A 1 99 ? 11.618 6.979 -9.383 1.00 91.81 99 GLY A CA 1
ATOM 765 C C . GLY A 1 99 ? 12.867 6.099 -9.241 1.00 91.81 99 GLY A C 1
ATOM 766 O O . GLY A 1 99 ? 13.122 5.260 -10.097 1.00 91.81 99 GLY A O 1
ATOM 767 N N . SER A 1 100 ? 13.656 6.268 -8.173 1.00 96.50 100 SER A N 1
ATOM 768 C CA . SER A 1 100 ? 14.857 5.467 -7.929 1.00 96.50 100 SER A CA 1
ATOM 769 C C . SER A 1 100 ? 14.505 4.068 -7.423 1.00 96.50 100 SER A C 1
ATOM 771 O O . SER A 1 100 ? 14.160 3.870 -6.255 1.00 96.50 100 SER A O 1
ATOM 773 N N . GLU A 1 101 ? 14.663 3.063 -8.282 1.00 97.00 101 GLU A N 1
ATOM 774 C CA . GLU A 1 101 ? 14.489 1.658 -7.893 1.00 97.00 101 GLU A CA 1
ATOM 775 C C . GLU A 1 101 ? 15.523 1.202 -6.852 1.00 97.00 101 GLU A C 1
ATOM 777 O O . GLU A 1 101 ? 15.243 0.319 -6.045 1.00 97.00 101 GLU A O 1
ATOM 782 N N . VAL A 1 102 ? 16.697 1.843 -6.801 1.00 97.75 102 VAL A N 1
ATOM 783 C CA . VAL A 1 102 ? 17.713 1.583 -5.768 1.00 97.75 102 VAL A CA 1
ATOM 784 C C . VAL A 1 102 ? 17.222 2.036 -4.392 1.00 97.75 102 VAL A C 1
ATOM 786 O O . VAL A 1 102 ? 17.391 1.312 -3.411 1.00 97.75 102 VAL A O 1
ATOM 789 N N . GLU A 1 103 ? 16.581 3.204 -4.305 1.00 97.75 103 GLU A N 1
ATOM 790 C CA . GLU A 1 103 ? 15.985 3.682 -3.050 1.00 97.75 103 GLU A CA 1
ATOM 791 C C . GLU A 1 103 ? 14.840 2.772 -2.604 1.00 97.75 103 GLU A C 1
ATOM 793 O O . GLU A 1 103 ? 14.785 2.392 -1.433 1.00 97.75 103 GLU A O 1
ATOM 798 N N . LEU A 1 104 ? 13.982 2.348 -3.539 1.00 97.31 104 LEU A N 1
ATOM 799 C CA . LEU A 1 104 ? 12.922 1.384 -3.245 1.00 97.31 104 LEU A CA 1
ATOM 800 C C . LEU A 1 104 ? 13.502 0.044 -2.772 1.00 97.31 104 LEU A C 1
ATOM 802 O O . LEU A 1 104 ? 12.991 -0.545 -1.821 1.00 97.31 104 LEU A O 1
ATOM 806 N N . LYS A 1 105 ? 14.597 -0.426 -3.381 1.00 97.88 105 LYS A N 1
ATOM 807 C CA . LYS A 1 105 ? 15.258 -1.693 -3.021 1.00 97.88 105 LYS A CA 1
ATOM 808 C C . LYS A 1 105 ? 15.825 -1.636 -1.614 1.00 97.88 105 LYS A C 1
ATOM 810 O O . LYS A 1 105 ? 15.654 -2.582 -0.843 1.00 97.88 105 LYS A O 1
ATOM 815 N N . ASN A 1 106 ? 16.449 -0.513 -1.271 1.00 97.56 106 ASN A N 1
ATOM 816 C CA . ASN A 1 106 ? 16.951 -0.269 0.073 1.00 97.56 106 ASN A CA 1
ATOM 817 C C . ASN A 1 106 ? 15.802 -0.241 1.086 1.00 97.56 106 ASN A C 1
ATOM 819 O O . ASN A 1 106 ? 15.879 -0.950 2.086 1.00 97.56 106 ASN A O 1
ATOM 823 N N . LEU A 1 107 ? 14.716 0.485 0.793 1.00 97.00 107 LEU A N 1
ATOM 824 C CA . LEU A 1 107 ? 13.534 0.555 1.657 1.00 97.00 107 LEU A CA 1
ATOM 825 C C . LEU A 1 107 ? 12.903 -0.827 1.877 1.00 97.00 107 LEU A C 1
ATOM 827 O O . LEU A 1 107 ? 12.653 -1.214 3.017 1.00 97.00 107 LEU A O 1
ATOM 831 N N . VAL A 1 108 ? 12.687 -1.596 0.806 1.00 97.38 108 VAL A N 1
ATOM 832 C CA . VAL A 1 108 ? 12.097 -2.939 0.901 1.00 97.38 108 VAL A CA 1
ATOM 833 C C . VAL A 1 108 ? 13.013 -3.893 1.667 1.00 97.38 108 VAL A C 1
ATOM 835 O O . VAL A 1 108 ? 12.545 -4.677 2.492 1.00 97.38 108 VAL A O 1
ATOM 838 N N . GLY A 1 109 ? 14.325 -3.807 1.430 1.00 96.88 109 GLY A N 1
ATOM 839 C CA . GLY A 1 109 ? 15.320 -4.650 2.090 1.00 96.88 109 GLY A CA 1
ATOM 840 C C . GLY A 1 109 ? 15.513 -4.346 3.577 1.00 96.88 109 GLY A C 1
ATOM 841 O O . GLY A 1 109 ? 15.739 -5.274 4.354 1.00 96.88 109 GLY A O 1
ATOM 842 N N . SER A 1 110 ? 15.428 -3.077 3.991 1.00 95.50 110 SER A N 1
ATOM 843 C CA . SER A 1 110 ? 15.652 -2.680 5.388 1.00 95.50 110 SER A CA 1
ATOM 844 C C . SER A 1 110 ? 14.362 -2.653 6.207 1.00 95.50 110 SER A C 1
ATOM 846 O O . SER A 1 110 ? 14.317 -3.170 7.330 1.00 95.50 110 SER A O 1
ATOM 848 N N . GLU A 1 111 ? 13.286 -2.102 5.646 1.00 96.00 111 GLU A N 1
ATOM 849 C CA . GLU A 1 111 ? 12.053 -1.840 6.384 1.00 96.00 111 GLU A CA 1
ATOM 850 C C . GLU A 1 111 ? 11.002 -2.929 6.191 1.00 96.00 111 GLU A C 1
ATOM 852 O O . GLU A 1 111 ? 10.318 -3.270 7.159 1.00 96.00 111 GLU A O 1
ATOM 857 N N . GLY A 1 112 ? 10.932 -3.550 5.014 1.00 95.19 112 GLY A N 1
ATOM 858 C CA . GLY A 1 112 ? 9.943 -4.573 4.667 1.00 95.19 112 GLY A CA 1
ATOM 859 C C . GLY A 1 112 ? 9.028 -4.124 3.523 1.00 95.19 112 GLY A C 1
ATOM 860 O O . GLY A 1 112 ? 9.384 -3.202 2.795 1.00 95.19 112 GLY A O 1
ATOM 861 N N . PRO A 1 113 ? 7.854 -4.756 3.339 1.00 96.75 113 PRO A N 1
ATOM 862 C CA . PRO A 1 113 ? 6.992 -4.475 2.197 1.00 96.75 113 PRO A CA 1
ATOM 863 C C . PRO A 1 113 ? 6.667 -2.989 2.037 1.00 96.75 113 PRO A C 1
ATOM 865 O O . PRO A 1 113 ? 6.290 -2.328 3.006 1.00 96.75 113 PRO A O 1
ATOM 868 N N . ALA A 1 114 ? 6.795 -2.484 0.813 1.00 95.81 114 ALA A N 1
ATOM 869 C CA . ALA A 1 114 ? 6.573 -1.083 0.485 1.00 95.81 114 ALA A CA 1
ATOM 870 C C . ALA A 1 114 ? 5.474 -0.949 -0.566 1.00 95.81 114 ALA A C 1
ATOM 872 O O . ALA A 1 114 ? 5.405 -1.712 -1.531 1.00 95.81 114 ALA A O 1
ATOM 873 N N . ARG A 1 115 ? 4.613 0.054 -0.395 1.00 90.44 115 ARG A N 1
ATOM 874 C CA . ARG A 1 115 ? 3.669 0.461 -1.434 1.00 90.44 115 ARG A CA 1
ATOM 875 C C . ARG A 1 115 ? 4.428 0.763 -2.728 1.00 90.44 115 ARG A C 1
ATOM 877 O O . ARG A 1 115 ? 5.369 1.554 -2.721 1.00 90.44 115 ARG A O 1
ATOM 884 N N . SER A 1 116 ? 3.894 0.284 -3.847 1.00 91.62 116 SER A N 1
ATOM 885 C CA . SER A 1 116 ? 4.379 0.643 -5.179 1.00 91.62 116 SER A CA 1
ATOM 886 C C . SER A 1 116 ? 3.186 0.860 -6.113 1.00 91.62 116 SER A C 1
ATOM 888 O O . SER A 1 116 ? 2.534 -0.108 -6.486 1.00 91.62 116 SER A O 1
ATOM 890 N N . PRO A 1 117 ? 2.795 2.105 -6.430 1.00 91.62 117 PRO A N 1
ATOM 891 C CA . PRO A 1 117 ? 1.816 2.350 -7.484 1.00 91.62 117 PRO A CA 1
ATOM 892 C C . PRO A 1 117 ? 2.409 2.013 -8.861 1.00 91.62 117 PRO A C 1
ATOM 894 O O . PRO A 1 117 ? 3.596 2.232 -9.089 1.00 91.62 117 PRO A O 1
ATOM 897 N N . VAL A 1 118 ? 1.583 1.485 -9.763 1.00 94.69 118 VAL A N 1
ATOM 898 C CA . VAL A 1 118 ? 1.970 1.059 -11.117 1.00 94.69 118 VAL A CA 1
ATOM 899 C C . VAL A 1 118 ? 0.936 1.520 -12.146 1.00 94.69 118 VAL A C 1
ATOM 901 O O . VAL A 1 118 ? -0.215 1.809 -11.806 1.00 94.69 118 VAL A O 1
ATOM 904 N N . ASP A 1 119 ? 1.360 1.597 -13.403 1.00 95.94 119 ASP A N 1
ATOM 905 C CA . ASP A 1 119 ? 0.481 1.780 -14.557 1.00 95.94 119 ASP A CA 1
ATOM 906 C C . ASP A 1 119 ? 0.067 0.403 -15.093 1.00 95.94 119 ASP A C 1
ATOM 908 O O . ASP A 1 119 ? 0.903 -0.375 -15.558 1.00 95.94 119 ASP A O 1
ATOM 912 N N . VAL A 1 120 ? -1.214 0.068 -14.932 1.00 93.62 120 VAL A N 1
ATOM 913 C CA . VAL A 1 120 ? -1.798 -1.188 -15.407 1.00 93.62 120 VAL A CA 1
ATOM 914 C C . VAL A 1 120 ? -2.361 -0.997 -16.805 1.00 93.62 120 VAL A C 1
ATOM 916 O O . VAL A 1 120 ? -3.265 -0.190 -17.022 1.00 93.62 120 VAL A O 1
ATOM 919 N N . GLU A 1 121 ? -1.876 -1.831 -17.718 1.00 94.31 121 GLU A N 1
ATOM 920 C CA . GLU A 1 121 ? -2.342 -1.956 -19.095 1.00 94.31 121 GLU A CA 1
ATOM 921 C C . GLU A 1 121 ? -3.074 -3.298 -19.307 1.00 94.31 121 GLU A C 1
ATOM 923 O O . GLU A 1 121 ? -3.171 -4.146 -18.411 1.00 94.31 121 GLU A O 1
ATOM 928 N N . SER A 1 122 ? -3.643 -3.503 -20.500 1.00 93.19 122 SER A N 1
ATOM 929 C CA . SER A 1 122 ? -4.473 -4.686 -20.790 1.00 93.19 122 SER A CA 1
ATOM 930 C C . SER A 1 122 ? -3.723 -6.021 -20.698 1.00 93.19 122 SER A C 1
ATOM 932 O O . SER A 1 122 ? -4.304 -7.040 -20.328 1.00 93.19 122 SER A O 1
ATOM 934 N N . ASP A 1 123 ? -2.435 -6.031 -21.021 1.00 94.44 123 ASP A N 1
ATOM 935 C CA . ASP A 1 123 ? -1.555 -7.193 -20.929 1.00 94.44 123 ASP A CA 1
ATOM 936 C C . ASP A 1 123 ? -1.174 -7.510 -19.478 1.00 94.44 123 ASP A C 1
ATOM 938 O O . ASP A 1 123 ? -1.155 -8.687 -19.109 1.00 94.44 123 ASP A O 1
ATOM 942 N N . PHE A 1 124 ? -0.993 -6.492 -18.625 1.00 95.81 124 PHE A N 1
ATOM 943 C CA . PHE A 1 124 ? -0.840 -6.687 -17.180 1.00 95.81 124 PHE A CA 1
ATOM 944 C C . PHE A 1 124 ? -2.053 -7.427 -16.602 1.00 95.81 124 PHE A C 1
ATOM 946 O O . PHE A 1 124 ? -1.881 -8.393 -15.862 1.00 95.81 124 PHE A O 1
ATOM 953 N N . MET A 1 125 ? -3.282 -7.065 -17.001 1.00 93.19 125 MET A N 1
ATOM 954 C CA . MET A 1 125 ? -4.507 -7.770 -16.574 1.00 93.19 125 MET A CA 1
ATOM 955 C C . MET A 1 125 ? -4.536 -9.257 -16.964 1.00 93.19 125 MET A C 1
ATOM 957 O O . MET A 1 125 ? -5.199 -10.057 -16.305 1.00 93.19 125 MET A O 1
ATOM 961 N N . MET A 1 126 ? -3.835 -9.633 -18.035 1.00 95.12 126 MET A N 1
ATOM 962 C CA . MET A 1 126 ? -3.756 -11.010 -18.531 1.00 95.12 126 MET A CA 1
ATOM 963 C C . MET A 1 126 ? -2.520 -11.767 -18.029 1.00 95.12 126 MET A C 1
ATOM 965 O O . MET A 1 126 ? -2.354 -12.945 -18.365 1.00 95.12 126 MET A O 1
ATOM 969 N N . TYR A 1 127 ? -1.660 -11.120 -17.235 1.00 96.69 127 TYR A N 1
ATOM 970 C CA . TYR A 1 127 ? -0.444 -11.716 -16.696 1.00 96.69 127 TYR A CA 1
ATOM 971 C C . TYR A 1 127 ? -0.742 -12.998 -15.901 1.00 96.69 127 TYR A C 1
ATOM 973 O O . TYR A 1 127 ? -1.698 -13.080 -15.129 1.00 96.69 127 TYR A O 1
ATOM 981 N N . ARG A 1 128 ? 0.107 -14.018 -16.083 1.00 95.75 128 ARG A N 1
ATOM 982 C CA . ARG A 1 128 ? -0.013 -15.320 -15.398 1.00 95.75 128 ARG A CA 1
ATOM 983 C C . ARG A 1 128 ? 1.255 -15.731 -14.662 1.00 95.75 128 ARG A C 1
ATOM 985 O O . ARG A 1 128 ? 1.170 -16.249 -13.554 1.00 95.75 128 ARG A O 1
ATOM 992 N N . SER A 1 129 ? 2.413 -15.553 -15.290 1.00 96.44 129 SER A N 1
ATOM 993 C CA . SER A 1 129 ? 3.706 -15.998 -14.767 1.00 96.44 129 SER A CA 1
ATOM 994 C C . SER A 1 129 ? 4.862 -15.353 -15.530 1.00 96.44 129 SER A C 1
ATOM 996 O O . SER A 1 129 ? 4.699 -15.008 -16.700 1.00 96.44 129 SER A O 1
AT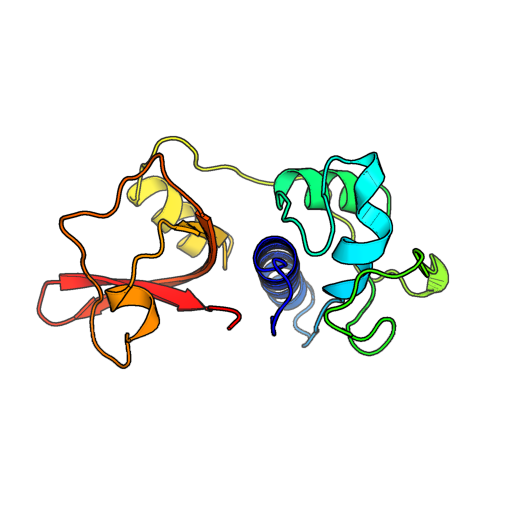OM 998 N N . GLY A 1 130 ? 6.041 -15.300 -14.909 1.00 97.38 130 GLY A N 1
ATOM 999 C CA . GLY A 1 130 ? 7.276 -14.782 -15.503 1.00 97.38 130 GLY A CA 1
ATOM 1000 C C . GLY A 1 130 ? 7.665 -13.417 -14.940 1.00 97.38 130 GLY A C 1
ATOM 1001 O O . GLY A 1 130 ? 7.218 -13.030 -13.865 1.00 97.38 130 GLY A O 1
ATOM 1002 N N . ILE A 1 131 ? 8.510 -12.688 -15.664 1.00 98.12 131 ILE A N 1
ATOM 1003 C CA . ILE A 1 131 ? 8.861 -11.304 -15.333 1.00 98.12 131 ILE A CA 1
ATOM 1004 C C . ILE A 1 131 ? 8.070 -10.409 -16.282 1.00 98.12 131 ILE A C 1
ATOM 1006 O O . ILE A 1 131 ? 8.320 -10.410 -17.486 1.00 98.12 131 ILE A O 1
ATOM 1010 N N . TYR A 1 132 ? 7.084 -9.690 -15.747 1.00 97.81 132 TYR A N 1
ATOM 1011 C CA . TYR A 1 132 ? 6.309 -8.731 -16.530 1.00 97.81 132 TYR A CA 1
ATOM 1012 C C . TYR A 1 132 ? 7.186 -7.545 -16.952 1.00 97.81 132 TYR A C 1
ATOM 1014 O O . TYR A 1 132 ? 7.938 -7.009 -16.138 1.00 97.81 132 TYR A O 1
ATOM 1022 N N . GLN A 1 133 ? 7.056 -7.120 -18.208 1.00 96.50 133 GLN A N 1
ATOM 1023 C CA . GLN A 1 133 ? 7.686 -5.922 -18.760 1.00 96.50 133 GLN A CA 1
ATOM 1024 C C . GLN A 1 133 ? 6.714 -5.265 -19.739 1.00 96.50 133 GLN A C 1
ATOM 1026 O O . GLN A 1 133 ? 6.028 -5.967 -20.479 1.00 96.50 133 GLN A O 1
ATOM 1031 N N . SER A 1 134 ? 6.701 -3.935 -19.781 1.00 96.12 134 SER A N 1
ATOM 1032 C CA . SER A 1 134 ? 5.969 -3.165 -20.787 1.00 96.12 134 SER A CA 1
ATOM 1033 C C . SER A 1 134 ? 6.872 -2.084 -21.378 1.00 96.12 134 SER A C 1
ATOM 1035 O O . SER A 1 134 ? 7.728 -1.524 -20.693 1.00 96.12 134 SER A O 1
ATOM 1037 N N . GLN A 1 135 ? 6.691 -1.818 -22.672 1.00 95.69 135 GLN A N 1
ATOM 1038 C CA . GLN A 1 135 ? 7.335 -0.705 -23.379 1.00 95.69 135 GLN A CA 1
ATOM 1039 C C . GLN A 1 135 ? 6.423 0.526 -23.468 1.00 95.69 135 GLN A C 1
ATOM 1041 O O . GLN A 1 135 ? 6.865 1.578 -23.929 1.00 95.69 135 GLN A O 1
ATOM 1046 N N . THR A 1 136 ? 5.155 0.389 -23.077 1.00 95.56 136 THR A N 1
ATOM 1047 C CA . THR A 1 136 ? 4.111 1.406 -23.247 1.00 95.56 136 THR A CA 1
ATOM 1048 C C . THR A 1 136 ? 3.625 1.994 -21.927 1.00 95.56 136 THR A C 1
ATOM 1050 O O . THR A 1 136 ? 3.100 3.106 -21.948 1.00 95.56 136 THR A O 1
ATOM 1053 N N . CYS A 1 137 ? 3.880 1.329 -20.794 1.00 95.19 137 CYS A N 1
ATOM 1054 C CA . CYS A 1 137 ? 3.531 1.852 -19.479 1.00 95.19 137 CYS A CA 1
ATOM 1055 C C . CYS A 1 137 ? 4.282 3.156 -19.178 1.00 95.19 137 CYS A C 1
ATOM 1057 O O . CYS A 1 137 ? 5.467 3.314 -19.503 1.00 95.19 137 CYS A O 1
ATOM 1059 N N . LEU A 1 138 ? 3.605 4.090 -18.515 1.00 93.81 138 LEU A N 1
ATOM 1060 C CA . LEU A 1 138 ? 4.122 5.427 -18.252 1.00 93.81 138 LEU A CA 1
ATOM 1061 C C . LEU A 1 138 ? 4.275 5.659 -16.743 1.00 93.81 138 LEU A C 1
ATOM 1063 O O . LEU A 1 138 ? 3.304 5.533 -15.994 1.00 93.81 138 LEU A O 1
ATOM 1067 N N . PRO A 1 139 ? 5.451 6.114 -16.264 1.00 90.88 139 PRO A N 1
ATOM 1068 C CA . PRO A 1 139 ? 5.701 6.302 -14.830 1.00 90.88 139 PRO A CA 1
ATOM 1069 C C . PRO A 1 139 ? 4.837 7.401 -14.186 1.00 90.88 139 PRO A C 1
ATOM 1071 O O . PRO A 1 139 ? 4.795 7.523 -12.966 1.00 90.88 139 PRO A O 1
ATOM 1074 N N . PHE A 1 140 ? 4.146 8.209 -14.994 1.00 90.38 140 PHE A N 1
ATOM 1075 C CA . PHE A 1 140 ? 3.249 9.282 -14.559 1.00 90.38 140 PHE A CA 1
ATOM 1076 C C . PHE A 1 140 ? 1.755 8.950 -14.731 1.00 90.38 140 PHE A C 1
ATOM 1078 O O . PHE A 1 140 ? 0.921 9.738 -14.292 1.00 90.38 140 PHE A O 1
ATOM 1085 N N . ALA A 1 141 ? 1.401 7.810 -15.339 1.00 92.69 141 ALA A N 1
ATOM 1086 C CA . ALA A 1 141 ? 0.013 7.384 -15.571 1.00 92.69 141 ALA A CA 1
ATOM 1087 C C . ALA A 1 141 ? -0.468 6.337 -14.548 1.00 92.69 141 ALA A C 1
ATOM 1089 O O . ALA A 1 141 ? -1.326 5.507 -14.832 1.00 92.69 141 ALA A O 1
ATOM 1090 N N . LEU A 1 142 ? 0.097 6.375 -13.340 1.00 91.88 142 LEU A N 1
ATOM 1091 C CA . LEU A 1 142 ? -0.152 5.395 -12.286 1.00 91.88 142 LEU A CA 1
ATOM 1092 C C . LEU A 1 142 ? -1.646 5.318 -11.949 1.00 91.88 142 LEU A C 1
ATOM 1094 O O . LEU A 1 142 ? -2.249 6.306 -11.524 1.00 91.88 142 LEU A O 1
ATOM 1098 N N . ASN A 1 143 ? -2.228 4.133 -12.111 1.00 91.19 143 ASN A N 1
ATOM 1099 C CA . ASN A 1 143 ? -3.672 3.911 -11.996 1.00 91.19 143 ASN A CA 1
ATOM 1100 C C . ASN A 1 143 ? -4.033 2.792 -11.006 1.00 91.19 143 ASN A C 1
ATOM 1102 O O . ASN A 1 143 ? -5.200 2.643 -10.639 1.00 91.19 143 ASN A O 1
ATOM 1106 N N . HIS A 1 144 ? -3.039 2.037 -10.533 1.00 93.25 144 HIS A N 1
ATOM 1107 C CA . HIS A 1 144 ? -3.239 0.917 -9.628 1.00 93.25 144 HIS A CA 1
ATOM 1108 C C . HIS A 1 144 ? -2.183 0.884 -8.535 1.00 93.25 144 HIS A C 1
ATOM 1110 O O . HIS A 1 144 ? -1.064 1.376 -8.669 1.00 93.25 144 HIS A O 1
ATOM 1116 N N . ALA A 1 145 ? -2.556 0.287 -7.419 1.00 90.81 145 ALA A N 1
ATOM 1117 C CA . ALA A 1 145 ? -1.771 0.259 -6.209 1.00 90.81 145 ALA A CA 1
ATOM 1118 C C . ALA A 1 145 ? -1.449 -1.181 -5.825 1.00 90.81 145 ALA A C 1
ATOM 1120 O O . ALA A 1 145 ? -2.352 -1.966 -5.546 1.00 90.81 145 ALA A O 1
ATOM 1121 N N . VAL A 1 146 ? -0.159 -1.499 -5.756 1.00 94.75 146 VAL A N 1
ATOM 1122 C CA . VAL A 1 146 ? 0.330 -2.821 -5.360 1.00 94.75 146 VAL A CA 1
ATOM 1123 C C . VAL A 1 146 ? 1.344 -2.703 -4.220 1.00 94.75 146 VAL A C 1
ATOM 1125 O O . VAL A 1 146 ? 1.605 -1.610 -3.699 1.00 94.75 146 VAL A O 1
ATOM 1128 N N . LEU A 1 147 ? 1.864 -3.841 -3.766 1.00 96.88 147 LEU A N 1
ATOM 1129 C CA . LEU A 1 147 ? 2.823 -3.919 -2.668 1.00 96.88 147 LEU A CA 1
ATOM 1130 C C . LEU A 1 147 ? 4.073 -4.677 -3.124 1.00 96.88 147 LEU A C 1
ATOM 1132 O O . LEU A 1 147 ? 3.999 -5.876 -3.396 1.00 96.88 147 LEU A O 1
ATOM 1136 N N . ALA A 1 148 ? 5.219 -4.001 -3.179 1.00 97.81 148 ALA A N 1
ATOM 1137 C CA . ALA A 1 148 ? 6.509 -4.655 -3.355 1.00 97.81 148 ALA A CA 1
ATOM 1138 C C . ALA A 1 148 ? 6.875 -5.378 -2.053 1.00 97.81 148 ALA A C 1
ATOM 1140 O O . ALA A 1 148 ? 7.097 -4.747 -1.020 1.00 97.81 148 ALA A O 1
ATOM 1141 N N . VAL A 1 149 ? 6.910 -6.709 -2.094 1.00 97.69 149 VAL A N 1
ATOM 1142 C CA . VAL A 1 149 ? 7.197 -7.568 -0.929 1.00 97.69 149 VAL A CA 1
ATOM 1143 C C . VAL A 1 149 ? 8.612 -8.143 -0.952 1.00 97.69 149 VAL A C 1
ATOM 1145 O O . VAL A 1 149 ? 9.046 -8.755 0.020 1.00 97.69 149 VAL A O 1
ATOM 1148 N N . GLY A 1 150 ? 9.333 -7.956 -2.055 1.00 98.00 150 GLY A N 1
ATOM 1149 C CA . GLY A 1 150 ? 10.702 -8.419 -2.227 1.00 98.00 150 GLY A CA 1
ATOM 1150 C C . GLY A 1 150 ? 11.216 -8.142 -3.633 1.00 98.00 150 GLY A C 1
ATOM 1151 O O . GLY A 1 150 ? 10.511 -7.583 -4.470 1.00 98.00 150 GLY A O 1
ATOM 1152 N N . TYR A 1 151 ? 12.448 -8.556 -3.889 1.00 98.50 151 TYR A N 1
ATOM 1153 C CA . TYR A 1 151 ? 13.129 -8.425 -5.173 1.00 98.50 151 TYR A CA 1
ATOM 1154 C C . TYR A 1 151 ? 14.122 -9.574 -5.347 1.00 98.50 151 TYR A C 1
ATOM 1156 O O . TYR A 1 151 ? 14.526 -10.207 -4.368 1.00 98.50 151 TYR A O 1
ATOM 1164 N N . GLY A 1 152 ? 14.527 -9.838 -6.584 1.00 98.25 152 GLY A N 1
ATOM 1165 C CA . GLY A 1 152 ? 15.487 -10.887 -6.904 1.00 98.25 152 GLY A CA 1
ATOM 1166 C C . GLY A 1 152 ? 16.039 -10.759 -8.315 1.00 98.25 152 GLY A C 1
ATOM 1167 O O . GLY A 1 152 ? 15.792 -9.770 -9.000 1.00 98.25 152 GLY A O 1
ATOM 1168 N N . THR A 1 153 ? 16.774 -11.784 -8.731 1.00 98.38 153 THR A N 1
ATOM 1169 C CA . THR A 1 153 ? 17.340 -11.898 -10.076 1.00 98.38 153 THR A CA 1
ATOM 1170 C C . THR A 1 153 ? 17.090 -13.311 -10.580 1.00 98.38 153 THR A C 1
ATOM 1172 O O . THR A 1 153 ? 17.391 -14.279 -9.879 1.00 98.38 153 THR A O 1
ATOM 1175 N N . GLN A 1 154 ? 16.551 -13.437 -11.788 1.00 98.00 154 GLN A N 1
ATOM 1176 C CA . GLN A 1 154 ? 16.366 -14.713 -12.471 1.00 98.00 154 GLN A CA 1
ATOM 1177 C C . GLN A 1 154 ? 16.994 -14.614 -13.859 1.00 98.00 154 GLN A C 1
ATOM 1179 O O . GLN A 1 154 ? 16.685 -13.699 -14.616 1.00 98.00 154 GLN A O 1
ATOM 1184 N N . ASP A 1 155 ? 17.900 -15.541 -14.176 1.00 96.88 155 ASP A N 1
ATOM 1185 C CA . ASP A 1 155 ? 18.567 -15.625 -15.482 1.00 96.88 155 ASP A CA 1
ATOM 1186 C C . ASP A 1 155 ? 19.202 -14.291 -15.933 1.00 96.88 155 ASP A C 1
ATOM 1188 O O . ASP A 1 155 ? 19.149 -13.903 -17.097 1.00 96.88 155 ASP A O 1
ATOM 1192 N N . GLY A 1 156 ? 19.788 -13.557 -14.979 1.00 97.56 156 GLY A N 1
ATOM 1193 C CA . GLY A 1 156 ? 20.408 -12.247 -15.212 1.00 97.56 156 GLY A CA 1
ATOM 1194 C C . GLY A 1 156 ? 19.429 -11.072 -15.326 1.00 97.56 156 GLY A C 1
ATOM 1195 O O . GLY A 1 156 ? 19.873 -9.951 -15.554 1.00 97.56 156 GLY A O 1
ATOM 1196 N N . THR A 1 157 ? 18.127 -11.307 -15.149 1.00 98.06 157 THR A N 1
ATOM 1197 C CA . THR A 1 157 ? 17.086 -10.272 -15.156 1.00 98.06 157 THR A CA 1
ATOM 1198 C C . THR A 1 157 ? 16.617 -9.989 -13.734 1.00 98.06 157 THR A C 1
ATOM 1200 O O . THR A 1 157 ? 16.105 -10.880 -13.051 1.00 98.06 157 THR A O 1
ATOM 1203 N N . ASP A 1 158 ? 16.790 -8.749 -13.284 1.00 98.38 158 ASP A N 1
ATOM 1204 C CA . ASP A 1 158 ? 16.283 -8.288 -11.992 1.00 98.38 158 ASP A CA 1
ATOM 1205 C C . ASP A 1 158 ? 14.754 -8.148 -12.024 1.00 98.38 158 ASP A C 1
ATOM 1207 O O . ASP A 1 158 ? 14.170 -7.767 -13.041 1.00 98.38 158 ASP A O 1
ATOM 1211 N N . TYR A 1 159 ? 14.093 -8.465 -10.909 1.00 98.44 159 TYR A N 1
ATOM 1212 C CA . TYR A 1 159 ? 12.639 -8.388 -10.791 1.00 98.44 159 TYR A CA 1
ATOM 1213 C C . TYR A 1 159 ? 12.173 -7.987 -9.390 1.00 98.44 159 TYR A C 1
ATOM 1215 O O . TYR A 1 159 ? 12.837 -8.231 -8.378 1.00 98.44 159 TYR A O 1
ATOM 1223 N N . TRP A 1 160 ? 10.960 -7.439 -9.344 1.00 98.56 160 TRP A N 1
ATOM 1224 C CA . TRP A 1 160 ? 10.200 -7.197 -8.123 1.00 98.56 160 TRP A CA 1
ATOM 1225 C C . TRP A 1 160 ? 9.204 -8.326 -7.871 1.00 98.56 160 TRP A C 1
ATOM 1227 O O . TRP A 1 160 ? 8.525 -8.790 -8.785 1.00 98.56 160 TRP A O 1
ATOM 1237 N N . ILE A 1 161 ? 9.076 -8.743 -6.613 1.00 98.31 161 ILE A N 1
ATOM 1238 C CA . ILE A 1 161 ? 7.975 -9.594 -6.159 1.00 98.31 161 ILE A CA 1
ATOM 1239 C C . ILE A 1 161 ? 6.878 -8.664 -5.663 1.00 98.31 161 ILE A C 1
ATOM 1241 O O . ILE A 1 161 ? 7.066 -7.922 -4.696 1.00 98.31 161 ILE A O 1
ATOM 1245 N N . VAL A 1 162 ? 5.730 -8.710 -6.328 1.00 97.81 162 VAL A N 1
ATOM 1246 C CA . VAL A 1 162 ? 4.636 -7.770 -6.104 1.00 97.81 162 VAL A CA 1
ATOM 1247 C C . VAL A 1 162 ? 3.378 -8.525 -5.690 1.00 97.81 162 VAL A C 1
ATOM 1249 O O . VAL A 1 162 ? 2.890 -9.387 -6.420 1.00 97.81 162 VAL A O 1
ATOM 1252 N N . LYS A 1 163 ? 2.833 -8.190 -4.516 1.00 96.69 163 LYS A N 1
ATOM 1253 C CA . LYS A 1 163 ? 1.510 -8.643 -4.073 1.00 96.69 163 LYS A CA 1
ATOM 1254 C C . LYS A 1 163 ? 0.458 -7.717 -4.679 1.00 96.69 163 LYS A C 1
ATOM 1256 O O . LYS A 1 163 ? 0.491 -6.503 -4.469 1.00 96.69 163 LYS A O 1
ATOM 1261 N N . ASN A 1 164 ? -0.467 -8.310 -5.425 1.00 94.50 164 ASN A N 1
ATOM 1262 C CA . ASN A 1 164 ? -1.620 -7.634 -6.006 1.00 94.50 164 ASN A CA 1
ATOM 1263 C C . ASN A 1 164 ? -2.886 -7.912 -5.170 1.00 94.50 164 ASN A C 1
ATOM 1265 O O . ASN A 1 164 ? -2.863 -8.735 -4.252 1.00 94.50 164 ASN A O 1
ATOM 1269 N N . SER A 1 165 ? -3.979 -7.225 -5.482 1.00 91.19 165 SER A N 1
ATOM 1270 C CA . SER A 1 165 ? -5.246 -7.275 -4.752 1.00 91.19 165 SER A CA 1
ATOM 1271 C C . SER A 1 165 ? -6.450 -7.415 -5.681 1.00 91.19 165 SER A C 1
ATOM 1273 O O . SER A 1 165 ? -7.510 -6.885 -5.369 1.00 91.19 165 SER A O 1
ATOM 1275 N N . TRP A 1 166 ? -6.322 -8.108 -6.814 1.00 87.50 166 TRP A N 1
ATOM 1276 C CA . TRP A 1 166 ? -7.467 -8.426 -7.675 1.00 87.50 166 TRP A CA 1
ATOM 1277 C C . TRP A 1 166 ? -8.413 -9.415 -6.997 1.00 87.50 166 TRP A C 1
ATOM 1279 O O . TRP A 1 166 ? -7.958 -10.523 -6.649 1.00 87.50 166 TRP A O 1
#

pLDDT: mean 96.28, std 2.73, range [79.06, 98.81]

InterPro domains:
  IPR000169 Cysteine peptidase, cysteine active site [PS00139] (1-12)
  IPR000668 Peptidase C1A, papain C-terminal [PF00112] (1-166)
  IPR000668 Peptidase C1A, papain C-terminal [PR00705] (1-16)
  IPR000668 Peptidase C1A, papain C-terminal [PR00705] (144-154)
  IPR000668 Peptidase C1A, papain C-terminal [PR00705] (159-165)
  IPR000668 Peptidase C1A, papain C-terminal [SM00645] (1-166)
  IPR013128 Peptidase C1A [PTHR12411] (1-16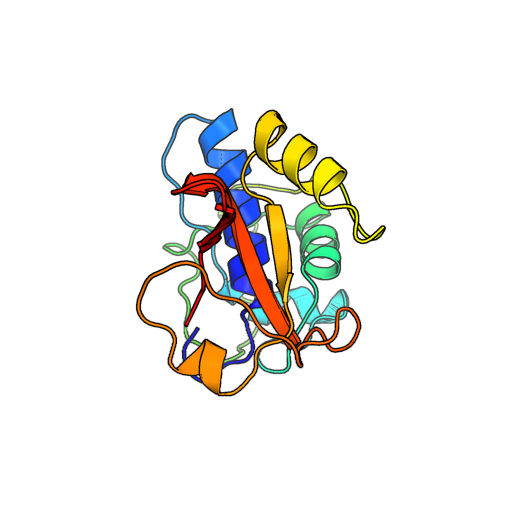6)
  IPR025660 Cysteine peptidase, histidine active site [PS00639] (142-152)
  IPR038765 Papain-like cysteine peptidase superfamily [SSF54001] (1-166)
  IPR039417 Papain-like cysteine endopeptidase [cd02248] (1-166)

Radius of gyration: 16.02 Å; chains: 1; bounding box: 41×30×45 Å

Organism: Fasciola hepatica (NCBI:txid6192)

Sequence (166 aa):
QGQCGTCWAFSTTGTMEGQYMKKQRTSISFSDEQLVDCSRPWGNNGCGGGLMENAYQYLKQFGLETESSYPYTAVEGQCRYNEQLGVAKVTGYYTVHSGSEVELKNLVGSEGPARSPVDVESDFMMYRSGIYQSQTCLPFALNHAVLAVGYGTQDGTDYWIVKNSW

Foldseek 3Di:
DPQFQQLQLVQLQVLVQFQCCVVVVDHFGWDSLLCLAPQVVLPAPRSVGDHSVSVLVVLQPAATAGCVVPPDDSDHDHNPGDRVRRDHGHPDDDDDPPPDVVVVQVCCVPRFKHKDFFFDDPVNVVDDDDADDDPPTDPPNGRGIWIFGHWDDDPNRTHTDIHGDD